Protein AF-A0A973GUH2-F1 (afdb_monomer_lite)

Foldseek 3Di:
DLLVCLLVVDDALVSSLVSQLVVDDVSVVSSVSNNVVRCVVCDPVRDPPVCCVPDPPNVVVVVVVVVVVCVVVPPDPDDPPDVVPPPPPPPD

pLDDT: mean 87.57, std 17.95, range [42.78, 98.44]

Radius of gyration: 18.82 Å; chains: 1; bounding box: 33×36×60 Å

Structure (mmCIF, N/CA/C/O backbone):
data_AF-A0A973GUH2-F1
#
_entry.id   AF-A0A973GUH2-F1
#
loop_
_atom_site.group_PDB
_atom_site.id
_atom_site.type_symbol
_atom_site.label_atom_id
_atom_site.label_alt_id
_atom_site.label_comp_id
_atom_site.label_asym_id
_atom_site.label_entity_id
_atom_site.label_seq_id
_atom_site.pdbx_PDB_ins_code
_atom_site.Cartn_x
_atom_site.Cartn_y
_atom_site.Cartn_z
_atom_site.occupancy
_atom_site.B_iso_or_equiv
_atom_site.auth_seq_id
_atom_site.auth_comp_id
_atom_site.auth_asym_id
_atom_site.auth_atom_id
_atom_site.pdbx_PDB_model_num
ATOM 1 N N . PRO A 1 1 ? -8.601 2.825 -14.216 1.00 91.94 1 PRO A N 1
ATOM 2 C CA . PRO A 1 1 ? -8.289 1.525 -14.872 1.00 91.94 1 PRO A CA 1
ATOM 3 C C . PRO A 1 1 ? -6.934 0.947 -14.452 1.00 91.94 1 PRO A C 1
ATOM 5 O O . PRO A 1 1 ? -6.883 -0.193 -14.009 1.00 91.94 1 PRO A O 1
ATOM 8 N N . THR A 1 2 ? -5.865 1.746 -14.530 1.00 95.25 2 THR A N 1
ATOM 9 C CA . THR A 1 2 ? -4.488 1.307 -14.248 1.00 95.25 2 THR A CA 1
ATOM 10 C C . THR A 1 2 ? -4.301 0.737 -12.842 1.00 95.25 2 THR A C 1
ATOM 12 O O . THR A 1 2 ? -3.735 -0.337 -12.710 1.00 95.25 2 THR A O 1
ATOM 15 N N . ALA A 1 3 ? -4.853 1.377 -11.805 1.00 96.69 3 ALA A N 1
ATOM 16 C CA . ALA A 1 3 ? -4.747 0.877 -10.429 1.00 96.69 3 ALA A CA 1
ATOM 17 C C . ALA A 1 3 ? -5.425 -0.491 -10.218 1.00 96.69 3 ALA A C 1
ATOM 19 O O . ALA A 1 3 ? -4.882 -1.378 -9.568 1.00 96.69 3 ALA A O 1
ATOM 20 N N . ILE A 1 4 ? -6.600 -0.689 -10.826 1.00 97.25 4 ILE A N 1
ATOM 21 C CA . ILE A 1 4 ? -7.315 -1.973 -10.778 1.00 97.25 4 ILE A CA 1
ATOM 22 C C . ILE A 1 4 ? -6.502 -3.046 -11.503 1.00 97.25 4 ILE A C 1
ATOM 24 O O . ILE A 1 4 ? -6.341 -4.147 -10.988 1.00 97.25 4 ILE A O 1
ATOM 28 N N . TYR A 1 5 ? -5.957 -2.721 -12.678 1.00 97.50 5 TYR A N 1
ATOM 29 C CA . TYR A 1 5 ? -5.116 -3.645 -13.431 1.00 97.50 5 TYR A CA 1
ATOM 30 C C . TYR A 1 5 ? -3.842 -4.016 -12.662 1.00 97.50 5 TYR A C 1
ATOM 32 O O . TYR A 1 5 ? -3.503 -5.193 -12.598 1.00 97.50 5 TYR A O 1
ATOM 40 N N . ALA A 1 6 ? -3.172 -3.045 -12.035 1.00 96.69 6 ALA A N 1
ATOM 41 C CA . ALA A 1 6 ? -1.987 -3.277 -11.213 1.00 96.69 6 ALA A CA 1
ATOM 42 C C . ALA A 1 6 ? -2.269 -4.247 -10.057 1.00 96.69 6 ALA A C 1
ATOM 44 O O . ALA A 1 6 ? -1.510 -5.189 -9.837 1.00 96.69 6 ALA A O 1
ATOM 45 N N . PHE A 1 7 ? -3.398 -4.065 -9.368 1.00 97.88 7 PHE A N 1
ATOM 46 C CA . PHE A 1 7 ? -3.841 -4.993 -8.332 1.00 97.88 7 PHE A CA 1
ATOM 47 C C . PHE A 1 7 ? -4.131 -6.393 -8.896 1.00 97.88 7 PHE A C 1
ATOM 49 O O . PHE A 1 7 ? -3.564 -7.366 -8.413 1.00 97.88 7 PHE A O 1
ATOM 56 N N . LEU A 1 8 ? -4.954 -6.502 -9.945 1.00 97.75 8 LEU A N 1
ATOM 57 C CA . LEU A 1 8 ? -5.358 -7.797 -10.514 1.00 97.75 8 LEU A CA 1
ATOM 58 C C . LEU A 1 8 ? -4.212 -8.562 -11.194 1.00 97.75 8 LEU A C 1
ATOM 60 O O . LEU A 1 8 ? -4.294 -9.778 -11.342 1.00 97.75 8 LEU A O 1
ATOM 64 N N . SER A 1 9 ? -3.157 -7.865 -11.617 1.00 97.19 9 SER A N 1
ATOM 65 C CA . SER A 1 9 ? -1.988 -8.463 -12.278 1.00 97.19 9 SER A CA 1
ATOM 66 C C . SER A 1 9 ? -0.933 -8.980 -11.295 1.00 97.19 9 SER A C 1
ATOM 68 O O . SER A 1 9 ? 0.128 -9.434 -11.721 1.00 97.19 9 SER A O 1
ATOM 70 N N . THR A 1 10 ? -1.184 -8.889 -9.987 1.00 97.12 10 THR A N 1
ATOM 71 C CA . THR A 1 10 ? -0.233 -9.265 -8.931 1.00 97.12 10 THR A CA 1
ATOM 72 C C . THR A 1 10 ? -0.911 -10.114 -7.852 1.00 97.12 10 THR A C 1
ATOM 74 O O . THR A 1 10 ? -2.134 -10.198 -7.798 1.00 97.12 10 THR A O 1
ATOM 77 N N . GLY A 1 11 ? -0.115 -10.793 -7.016 1.00 96.19 11 GLY A N 1
ATOM 78 C CA . GLY A 1 11 ? -0.616 -11.750 -6.016 1.00 96.19 11 GLY A CA 1
ATOM 79 C C . GLY A 1 11 ? -0.502 -11.302 -4.556 1.00 96.19 11 GLY A C 1
ATOM 80 O O . GLY A 1 11 ? -0.937 -12.027 -3.667 1.00 96.19 11 GLY A O 1
ATOM 81 N N . ASP A 1 12 ? 0.101 -10.141 -4.297 1.00 98.12 12 ASP A N 1
ATOM 82 C CA . ASP A 1 12 ? 0.314 -9.612 -2.950 1.00 98.12 12 ASP A CA 1
ATOM 83 C C . ASP A 1 12 ? 0.418 -8.079 -2.951 1.00 98.12 12 ASP A C 1
ATOM 85 O O . ASP A 1 12 ? 0.623 -7.447 -3.992 1.00 98.12 12 ASP A O 1
ATOM 89 N N . PHE A 1 13 ? 0.288 -7.472 -1.766 1.00 98.31 13 PHE A N 1
ATOM 90 C CA . PHE A 1 13 ? 0.291 -6.018 -1.595 1.00 98.31 13 PHE A CA 1
ATOM 91 C C . PHE A 1 13 ? 1.569 -5.362 -2.123 1.00 98.31 13 PHE A C 1
ATOM 93 O O . PHE A 1 13 ? 1.514 -4.348 -2.823 1.00 98.31 13 PHE A O 1
ATOM 100 N N . LYS A 1 14 ? 2.730 -5.927 -1.774 1.00 98.12 14 LYS A N 1
ATOM 101 C CA . LYS A 1 14 ? 4.029 -5.345 -2.109 1.00 98.12 14 LYS A C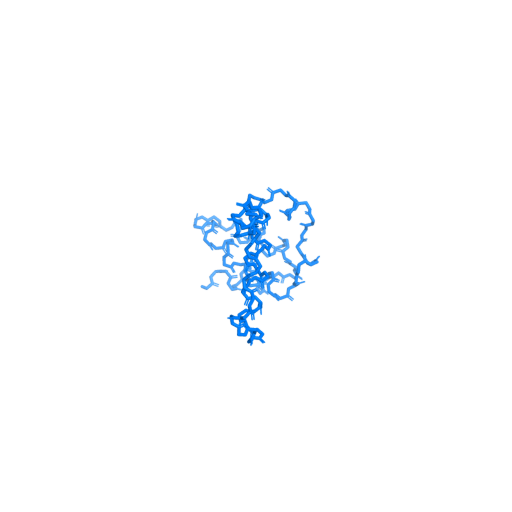A 1
ATOM 102 C C . LYS A 1 14 ? 4.222 -5.349 -3.617 1.00 98.12 14 LYS A C 1
ATOM 104 O O . LYS A 1 14 ? 4.585 -4.316 -4.179 1.00 98.12 14 LYS A O 1
ATOM 109 N N . SER A 1 15 ? 3.937 -6.475 -4.264 1.00 98.31 15 SER A N 1
ATOM 110 C CA . SER A 1 15 ? 4.017 -6.588 -5.719 1.00 98.31 15 SER A CA 1
ATOM 111 C C . SER A 1 15 ? 3.047 -5.631 -6.412 1.00 98.31 15 SER A C 1
ATOM 113 O O . SER A 1 15 ? 3.462 -4.946 -7.345 1.00 98.31 15 SER A O 1
ATOM 115 N N . ALA A 1 16 ? 1.805 -5.503 -5.928 1.00 98.25 16 ALA A N 1
ATOM 116 C CA . ALA A 1 16 ? 0.806 -4.590 -6.493 1.00 98.25 16 ALA A CA 1
ATOM 117 C C . ALA A 1 16 ? 1.276 -3.128 -6.484 1.00 98.25 16 ALA A C 1
ATOM 119 O O . ALA A 1 16 ? 1.225 -2.443 -7.508 1.00 98.25 16 ALA A O 1
ATOM 120 N N . VAL A 1 17 ? 1.766 -2.653 -5.335 1.00 97.88 17 VAL A N 1
ATOM 121 C CA . VAL A 1 17 ? 2.221 -1.265 -5.170 1.00 97.88 17 VAL A CA 1
ATOM 122 C C . VAL A 1 17 ? 3.506 -1.005 -5.956 1.00 97.88 17 VAL A C 1
ATOM 124 O O . VAL A 1 17 ? 3.585 0.010 -6.644 1.00 97.88 17 VAL A O 1
ATOM 127 N N . ILE A 1 18 ? 4.484 -1.923 -5.927 1.00 98.00 18 ILE A N 1
ATOM 128 C CA . ILE A 1 18 ? 5.716 -1.793 -6.728 1.00 98.00 18 ILE A CA 1
ATOM 129 C C . ILE A 1 18 ? 5.381 -1.743 -8.217 1.00 98.00 18 ILE A C 1
ATOM 131 O O . ILE A 1 18 ? 5.922 -0.903 -8.937 1.00 98.00 18 ILE A O 1
ATOM 135 N N . TYR A 1 19 ? 4.480 -2.611 -8.678 1.00 97.81 19 TYR A N 1
ATOM 136 C CA . TYR A 1 19 ? 4.044 -2.620 -10.067 1.00 97.81 19 TYR A CA 1
ATOM 137 C C . TYR A 1 19 ? 3.400 -1.284 -10.441 1.00 97.81 19 TYR A C 1
ATOM 139 O O . TYR A 1 19 ? 3.820 -0.662 -11.411 1.00 97.81 19 TYR A O 1
ATOM 147 N N . ALA A 1 20 ? 2.456 -0.800 -9.627 1.00 97.69 20 ALA A N 1
ATOM 148 C CA . ALA A 1 20 ? 1.771 0.472 -9.837 1.00 97.69 20 ALA A CA 1
ATOM 149 C C . ALA A 1 20 ? 2.730 1.665 -9.975 1.00 97.69 20 ALA A C 1
ATOM 151 O O . ALA A 1 20 ? 2.597 2.434 -10.926 1.00 97.69 20 ALA A O 1
ATOM 152 N N . VAL A 1 21 ? 3.712 1.807 -9.076 1.00 96.69 21 VAL A N 1
ATOM 153 C CA . VAL A 1 21 ? 4.653 2.944 -9.128 1.00 96.69 21 VAL A CA 1
ATOM 154 C C . VAL A 1 21 ? 5.674 2.817 -10.261 1.00 96.69 21 VAL A C 1
ATOM 156 O O . VAL A 1 21 ? 6.140 3.824 -10.788 1.00 96.69 21 VAL A O 1
ATOM 159 N N . SER A 1 22 ? 5.985 1.588 -10.685 1.00 96.62 22 SER A N 1
ATOM 160 C CA . SER A 1 22 ? 6.925 1.325 -11.785 1.00 96.62 22 SER A CA 1
ATOM 161 C C . SER A 1 22 ? 6.365 1.703 -13.162 1.00 96.62 22 SER A C 1
ATOM 163 O O . SER A 1 22 ? 7.138 1.851 -14.106 1.00 96.62 22 SER A O 1
ATOM 165 N N . LEU A 1 23 ? 5.044 1.881 -13.296 1.00 92.94 23 LEU A N 1
ATOM 166 C CA . LEU A 1 23 ? 4.405 2.325 -14.543 1.00 92.94 23 LEU A CA 1
ATOM 167 C C . LEU A 1 23 ? 4.697 3.800 -14.879 1.00 92.94 23 LEU A C 1
ATOM 169 O O . LEU A 1 23 ? 4.521 4.205 -16.028 1.00 92.94 23 LEU A O 1
ATOM 173 N N . GLY A 1 24 ? 5.162 4.589 -13.905 1.00 90.12 24 GLY A N 1
ATOM 174 C CA . GLY A 1 24 ? 5.455 6.011 -14.078 1.00 90.12 24 GLY A CA 1
ATOM 175 C C . GLY A 1 24 ? 4.210 6.883 -14.284 1.00 90.12 24 GLY A C 1
ATOM 176 O O . GLY A 1 24 ? 3.077 6.462 -14.051 1.00 90.12 24 GLY A O 1
ATOM 177 N N . GLY A 1 25 ? 4.431 8.131 -14.707 1.00 91.56 25 GLY A N 1
ATOM 178 C CA . GLY A 1 25 ? 3.369 9.132 -14.829 1.00 91.56 25 GLY A CA 1
ATOM 179 C C . GLY A 1 25 ? 2.872 9.594 -13.458 1.00 91.56 25 GLY A C 1
ATOM 180 O O . GLY A 1 25 ? 3.663 10.051 -12.640 1.00 91.56 25 GLY A O 1
ATOM 181 N N . ASP A 1 26 ? 1.571 9.453 -13.218 1.00 94.00 26 ASP A N 1
ATOM 182 C CA . ASP A 1 26 ? 0.877 9.798 -11.966 1.00 94.00 26 ASP A CA 1
ATOM 183 C C . ASP A 1 26 ? 0.993 8.649 -10.941 1.00 94.00 26 ASP A C 1
ATOM 185 O O . ASP A 1 26 ? 0.020 7.996 -10.546 1.00 94.00 26 ASP A O 1
ATOM 189 N N . ALA A 1 27 ? 2.243 8.296 -10.628 1.00 94.38 27 ALA A N 1
ATOM 190 C CA . ALA A 1 27 ? 2.597 7.096 -9.873 1.00 94.38 27 ALA A CA 1
ATOM 191 C C . ALA A 1 27 ? 2.125 7.147 -8.412 1.00 94.38 27 ALA A C 1
ATOM 193 O O . ALA A 1 27 ? 1.782 6.109 -7.845 1.00 94.38 27 ALA A O 1
ATOM 194 N N . ASP A 1 28 ? 2.082 8.334 -7.813 1.00 95.81 28 ASP A N 1
ATOM 195 C CA . ASP A 1 28 ? 1.549 8.586 -6.474 1.00 95.81 28 ASP A CA 1
ATOM 196 C C . ASP A 1 28 ? 0.044 8.309 -6.417 1.00 95.81 28 ASP A C 1
ATOM 198 O O . ASP A 1 28 ? -0.399 7.508 -5.588 1.00 95.81 28 ASP A O 1
ATOM 202 N N . THR A 1 29 ? -0.737 8.862 -7.346 1.00 96.19 29 THR A N 1
ATOM 203 C CA . THR A 1 29 ? -2.189 8.641 -7.396 1.00 96.19 29 THR A CA 1
ATOM 204 C C . THR A 1 29 ? -2.522 7.182 -7.717 1.00 96.19 29 THR A C 1
ATOM 206 O O . THR A 1 29 ? -3.358 6.560 -7.050 1.00 96.19 29 THR A O 1
ATOM 209 N N . ILE A 1 30 ? -1.844 6.583 -8.705 1.00 97.25 30 ILE A N 1
ATOM 210 C CA . ILE A 1 30 ? -2.049 5.172 -9.075 1.00 97.25 30 ILE A CA 1
ATOM 211 C C . ILE A 1 30 ? -1.611 4.247 -7.933 1.00 97.25 30 ILE A C 1
ATOM 213 O O . ILE A 1 30 ? -2.325 3.289 -7.619 1.00 97.25 30 ILE A O 1
ATOM 217 N N . GLY A 1 31 ? -0.480 4.537 -7.290 1.00 97.62 31 GLY A N 1
ATOM 218 C CA . GLY A 1 31 ? 0.029 3.800 -6.137 1.00 97.62 31 GLY A CA 1
ATOM 219 C C . GLY A 1 31 ? -0.928 3.861 -4.950 1.00 97.62 31 GLY A C 1
ATOM 220 O O . GLY A 1 31 ? -1.245 2.818 -4.379 1.00 97.62 31 GLY A O 1
ATOM 221 N N . ALA A 1 32 ? -1.470 5.041 -4.637 1.00 97.62 32 ALA A N 1
ATOM 222 C CA . ALA A 1 32 ? -2.442 5.227 -3.561 1.00 97.62 32 ALA A CA 1
ATOM 223 C C . ALA A 1 32 ? -3.738 4.440 -3.811 1.00 97.62 32 ALA A C 1
ATOM 225 O O . ALA A 1 32 ? -4.195 3.702 -2.935 1.00 97.62 32 ALA A O 1
ATOM 226 N N . MET A 1 33 ? -4.306 4.525 -5.020 1.00 98.25 33 MET A N 1
ATOM 227 C CA . MET A 1 33 ? -5.501 3.751 -5.380 1.00 98.25 33 MET A CA 1
ATOM 228 C C . MET A 1 33 ? -5.240 2.239 -5.352 1.00 98.25 33 MET A C 1
ATOM 230 O O . MET A 1 33 ? -6.062 1.480 -4.839 1.00 98.25 33 MET A O 1
ATOM 234 N N . THR A 1 34 ? -4.093 1.793 -5.874 1.00 98.44 34 THR A N 1
ATOM 235 C CA . THR A 1 34 ? -3.711 0.369 -5.874 1.00 98.44 34 THR A CA 1
ATOM 236 C C . THR A 1 34 ? -3.516 -0.138 -4.448 1.00 98.44 34 THR A C 1
ATOM 238 O O . THR A 1 34 ? -4.046 -1.189 -4.094 1.00 98.44 34 THR A O 1
ATOM 241 N N . GLY A 1 35 ? -2.814 0.630 -3.611 1.00 97.88 35 GLY A N 1
ATOM 242 C CA . GLY A 1 35 ? -2.576 0.318 -2.205 1.00 97.88 35 GLY A CA 1
ATOM 243 C C . GLY A 1 35 ? -3.865 0.262 -1.388 1.00 97.88 35 GLY A C 1
ATOM 244 O O . GLY A 1 35 ? -4.016 -0.639 -0.571 1.00 97.88 35 GLY A O 1
ATOM 245 N N . ALA A 1 36 ? -4.834 1.146 -1.643 1.00 97.94 36 ALA A N 1
ATOM 246 C CA . ALA A 1 36 ? -6.135 1.091 -0.976 1.00 97.94 36 ALA A CA 1
ATOM 247 C C . ALA A 1 36 ? -6.886 -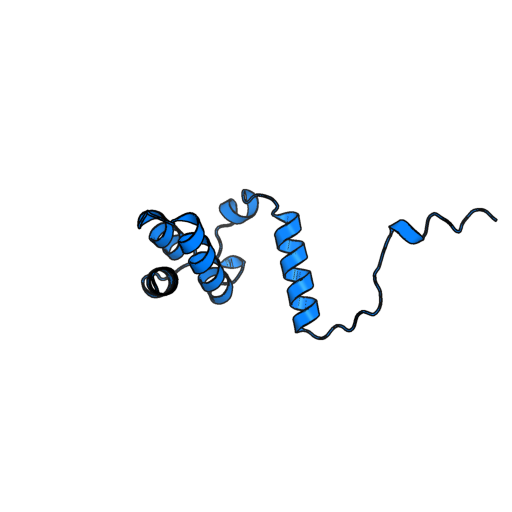0.218 -1.285 1.00 97.94 36 ALA A C 1
ATOM 249 O O . ALA A 1 36 ? -7.385 -0.878 -0.373 1.00 97.94 36 ALA A O 1
ATOM 250 N N . ILE A 1 37 ? -6.923 -0.627 -2.559 1.00 98.12 37 ILE A N 1
ATOM 251 C CA . ILE A 1 37 ? -7.584 -1.870 -2.991 1.00 98.12 37 ILE A CA 1
ATOM 252 C C . ILE A 1 37 ? -6.846 -3.093 -2.432 1.00 98.12 37 ILE A C 1
ATOM 254 O O . ILE A 1 37 ? -7.456 -3.965 -1.812 1.00 98.12 37 ILE A O 1
ATOM 258 N N . ALA A 1 38 ? -5.525 -3.139 -2.612 1.00 98.25 38 ALA A N 1
ATOM 259 C CA . ALA A 1 38 ? -4.695 -4.241 -2.148 1.00 98.25 38 ALA A CA 1
ATOM 260 C C . ALA A 1 38 ? -4.729 -4.367 -0.618 1.00 98.25 38 ALA A C 1
ATOM 262 O O . ALA A 1 38 ? -4.850 -5.471 -0.098 1.00 98.25 38 ALA A O 1
ATOM 263 N N . GLY A 1 39 ? -4.676 -3.250 0.110 1.00 97.56 39 GLY A N 1
ATOM 264 C CA . GLY A 1 39 ? -4.736 -3.224 1.572 1.00 97.56 39 GLY A CA 1
ATOM 265 C C . GLY A 1 39 ? -6.083 -3.699 2.112 1.00 97.56 39 GLY A C 1
ATOM 266 O O . GLY A 1 39 ? -6.122 -4.433 3.098 1.00 97.56 39 GLY A O 1
ATOM 267 N N . ALA A 1 40 ? -7.184 -3.361 1.435 1.00 97.06 40 ALA A N 1
ATOM 268 C CA . ALA A 1 40 ? -8.502 -3.885 1.780 1.00 97.06 40 ALA A CA 1
ATOM 269 C C . ALA A 1 40 ? -8.620 -5.402 1.529 1.00 97.06 40 ALA A C 1
ATOM 271 O O . ALA A 1 40 ? -9.294 -6.090 2.291 1.00 97.06 40 ALA A O 1
ATOM 272 N N . CYS A 1 41 ? -7.966 -5.925 0.485 1.00 98.00 41 CYS A N 1
ATOM 273 C CA . CYS A 1 41 ? -8.030 -7.343 0.119 1.00 98.00 41 CYS A CA 1
ATOM 274 C C . CYS A 1 41 ? -7.096 -8.233 0.955 1.00 98.00 41 CYS A C 1
ATOM 276 O O . CYS A 1 41 ? -7.495 -9.313 1.385 1.00 98.00 41 CYS A O 1
ATOM 278 N N . TYR A 1 42 ? -5.852 -7.802 1.168 1.00 97.62 42 TYR A N 1
ATOM 279 C CA . TYR A 1 42 ? -4.821 -8.587 1.857 1.00 97.62 42 TYR A CA 1
ATOM 280 C C . TYR A 1 42 ? -4.757 -8.310 3.366 1.00 97.62 42 TYR A C 1
ATOM 282 O O . TYR A 1 42 ? -4.093 -9.039 4.102 1.00 97.62 42 TYR A O 1
ATOM 290 N N . GLY A 1 43 ? -5.457 -7.275 3.840 1.00 96.44 43 GLY A N 1
ATOM 291 C CA . GLY A 1 43 ? -5.460 -6.868 5.240 1.00 96.44 43 GLY A CA 1
ATOM 292 C C . GLY A 1 43 ? -4.138 -6.243 5.695 1.00 96.44 43 GLY A C 1
ATOM 293 O O . GLY A 1 43 ? -3.158 -6.166 4.954 1.00 96.44 43 GLY A O 1
ATOM 294 N N . ILE A 1 44 ? -4.108 -5.795 6.954 1.00 96.25 44 ILE A N 1
ATOM 295 C CA . ILE A 1 44 ? -2.948 -5.102 7.538 1.00 96.25 44 ILE A CA 1
ATOM 296 C C . ILE A 1 44 ? -1.694 -5.988 7.596 1.00 96.25 44 ILE A C 1
ATOM 298 O O . ILE A 1 44 ? -0.586 -5.498 7.383 1.00 96.25 44 ILE A O 1
ATOM 302 N N . GLU A 1 45 ? -1.872 -7.293 7.814 1.00 96.19 45 GLU A N 1
ATOM 303 C CA . GLU A 1 45 ? -0.780 -8.275 7.852 1.00 96.19 45 GLU A CA 1
ATOM 304 C C . GLU A 1 45 ? -0.190 -8.557 6.464 1.00 96.19 45 GLU A C 1
ATOM 306 O O . GLU A 1 45 ? 0.961 -8.972 6.356 1.00 96.19 45 GLU A O 1
ATOM 311 N N . GLY A 1 46 ? -0.941 -8.279 5.393 1.00 96.44 46 GLY A N 1
ATOM 312 C CA . GLY A 1 46 ? -0.438 -8.351 4.022 1.00 96.44 46 GLY A CA 1
ATOM 313 C C . GLY A 1 46 ? 0.498 -7.197 3.652 1.00 96.44 46 GLY A C 1
ATOM 314 O O . GLY A 1 46 ? 1.210 -7.286 2.652 1.00 96.44 46 GLY A O 1
ATOM 315 N N . ILE A 1 47 ? 0.522 -6.117 4.442 1.00 97.75 47 ILE A N 1
ATOM 316 C CA . ILE A 1 47 ? 1.390 -4.960 4.207 1.00 97.75 47 ILE A CA 1
ATOM 317 C C . ILE A 1 47 ? 2.745 -5.195 4.892 1.00 97.75 47 ILE A C 1
ATOM 319 O O . ILE A 1 47 ? 2.771 -5.422 6.111 1.00 97.75 47 ILE A O 1
ATOM 323 N N . PRO A 1 48 ? 3.878 -5.067 4.167 1.00 97.94 48 PRO A N 1
ATOM 324 C CA . PRO A 1 48 ? 5.209 -5.194 4.754 1.00 97.94 48 PRO A CA 1
ATOM 325 C C . PRO A 1 48 ? 5.359 -4.343 6.021 1.00 97.94 48 PRO A C 1
ATOM 327 O O . PRO A 1 48 ? 5.108 -3.137 5.990 1.00 97.94 48 PRO A O 1
ATOM 330 N N . SER A 1 49 ? 5.783 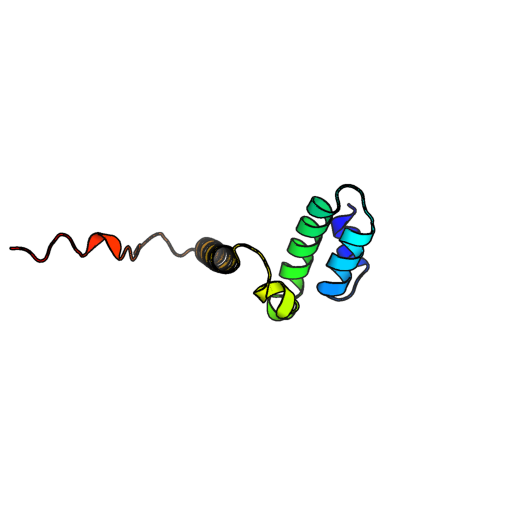-4.956 7.130 1.00 96.31 49 SER A N 1
ATOM 331 C CA . SER A 1 49 ? 5.909 -4.278 8.432 1.00 96.31 49 SER A CA 1
ATOM 332 C C . SER A 1 49 ? 6.794 -3.039 8.352 1.00 96.31 49 SER A C 1
ATOM 334 O O . SER A 1 49 ? 6.400 -1.979 8.822 1.00 96.31 49 SER A O 1
ATOM 336 N N . GLN A 1 50 ? 7.920 -3.141 7.641 1.00 97.38 50 GLN A N 1
ATOM 337 C CA . GLN A 1 50 ? 8.824 -2.019 7.409 1.00 97.38 50 GLN A CA 1
ATOM 338 C C . GLN A 1 50 ? 8.105 -0.821 6.775 1.00 97.38 50 GLN A C 1
ATOM 340 O O . GLN A 1 50 ? 8.325 0.305 7.192 1.00 97.38 50 GLN A O 1
ATOM 345 N N . TRP A 1 51 ? 7.213 -1.042 5.803 1.00 97.12 51 TRP A N 1
ATOM 346 C CA . TRP A 1 51 ? 6.476 0.052 5.162 1.00 97.12 51 TRP A CA 1
ATOM 347 C C . TRP A 1 51 ? 5.452 0.678 6.105 1.00 97.12 51 TRP A C 1
ATOM 349 O O . TRP A 1 51 ? 5.281 1.893 6.096 1.00 97.12 51 TRP A O 1
ATOM 359 N N . ARG A 1 52 ? 4.802 -0.137 6.945 1.00 95.38 52 ARG A N 1
ATOM 360 C CA . ARG A 1 52 ? 3.888 0.357 7.986 1.00 95.38 52 ARG A CA 1
ATOM 361 C C . ARG A 1 52 ? 4.617 1.175 9.046 1.00 95.38 52 ARG A C 1
ATOM 363 O O . ARG A 1 52 ? 4.044 2.115 9.573 1.00 95.38 52 ARG A O 1
ATOM 370 N N . GLU A 1 53 ? 5.857 0.821 9.360 1.00 96.00 53 GLU A N 1
ATOM 371 C CA . GLU A 1 53 ? 6.671 1.512 10.362 1.00 96.00 53 GLU A CA 1
ATOM 372 C C . GLU A 1 53 ? 7.279 2.818 9.845 1.00 96.00 53 GLU A C 1
ATOM 374 O O . GLU A 1 53 ? 7.483 3.735 10.633 1.00 96.00 53 GLU A O 1
ATOM 379 N N . THR A 1 54 ? 7.544 2.922 8.540 1.00 96.69 54 THR A N 1
ATOM 380 C CA . THR A 1 54 ? 8.193 4.100 7.942 1.00 96.69 54 THR A CA 1
ATOM 381 C C . THR A 1 54 ? 7.228 5.081 7.281 1.00 96.69 54 THR A C 1
ATOM 383 O O . THR A 1 54 ? 7.673 6.124 6.808 1.00 96.69 54 THR A O 1
ATOM 386 N N . VAL A 1 55 ? 5.937 4.748 7.169 1.00 96.12 55 VAL A N 1
ATOM 387 C CA . VAL A 1 55 ? 4.952 5.638 6.539 1.00 96.12 55 VAL A CA 1
ATOM 388 C C . VAL A 1 55 ? 4.741 6.893 7.387 1.00 96.12 55 VAL A C 1
ATOM 390 O O . VAL A 1 55 ? 4.619 6.828 8.610 1.00 96.12 55 VAL A O 1
ATOM 393 N N . GLU A 1 56 ? 4.685 8.047 6.728 1.00 97.62 56 GLU A N 1
ATOM 394 C CA . GLU A 1 56 ? 4.405 9.315 7.393 1.00 97.62 56 GLU A CA 1
ATOM 395 C C . GLU A 1 56 ? 3.014 9.292 8.046 1.00 97.62 56 GLU A C 1
ATOM 397 O O . GLU A 1 56 ? 2.057 8.749 7.488 1.00 97.62 56 GLU A O 1
ATOM 402 N N . ASN A 1 57 ? 2.890 9.909 9.225 1.00 97.00 57 ASN A N 1
ATOM 403 C CA . ASN A 1 57 ? 1.630 10.028 9.964 1.00 97.00 57 ASN A CA 1
ATOM 404 C C . ASN A 1 57 ? 0.965 8.679 10.286 1.00 97.00 57 ASN A C 1
ATOM 406 O O . ASN A 1 57 ? -0.263 8.598 10.389 1.00 97.00 57 ASN A O 1
ATOM 410 N N . ARG A 1 58 ? 1.760 7.619 10.476 1.00 95.81 58 ARG A N 1
ATOM 411 C CA . ARG A 1 58 ? 1.292 6.271 10.819 1.00 95.81 58 ARG A CA 1
ATOM 412 C C . ARG A 1 58 ? 0.244 6.271 11.933 1.00 95.81 58 ARG A C 1
ATOM 414 O O . ARG A 1 58 ? -0.832 5.700 11.755 1.00 95.81 58 ARG A O 1
ATOM 421 N N . GLU A 1 59 ? 0.526 6.913 13.065 1.00 96.44 59 GLU A N 1
ATOM 422 C CA . GLU A 1 59 ? -0.368 6.920 14.230 1.00 96.44 59 GLU A CA 1
ATOM 423 C C . GLU A 1 59 ? -1.721 7.550 13.886 1.00 96.44 59 GLU A C 1
ATOM 425 O O . GLU A 1 59 ? -2.770 7.055 14.302 1.00 96.44 59 GLU A O 1
ATOM 430 N N . TYR A 1 60 ? -1.706 8.625 13.096 1.00 97.44 60 TYR A N 1
ATOM 431 C CA . TYR A 1 60 ? -2.919 9.278 12.619 1.00 97.44 60 TYR A CA 1
ATOM 432 C C . TYR A 1 60 ? -3.707 8.373 11.665 1.00 97.44 60 TYR A C 1
ATOM 434 O O . TYR A 1 60 ? -4.921 8.237 11.826 1.00 97.44 60 TYR A O 1
ATOM 442 N N . LEU A 1 61 ? -3.037 7.712 10.715 1.00 96.50 61 LEU A N 1
ATOM 443 C CA . LEU A 1 61 ? -3.671 6.779 9.777 1.00 96.50 61 LEU A CA 1
ATOM 444 C C . LEU A 1 61 ? -4.325 5.597 10.507 1.00 96.50 61 LEU A C 1
ATOM 446 O O . LEU A 1 61 ? -5.469 5.246 10.212 1.00 96.50 61 LEU A O 1
ATOM 450 N N . GLU A 1 62 ? -3.646 5.019 11.500 1.00 95.94 62 GLU A N 1
ATOM 451 C CA . GLU A 1 62 ? -4.191 3.933 12.321 1.00 95.94 62 GLU A CA 1
ATOM 452 C C . GLU A 1 62 ? -5.410 4.390 13.143 1.00 95.94 62 GLU A C 1
ATOM 454 O O . GLU A 1 62 ? -6.412 3.672 13.230 1.00 95.94 62 GLU A O 1
ATOM 459 N N . GLN A 1 63 ? -5.366 5.591 13.728 1.00 96.94 63 GLN A N 1
ATOM 460 C CA . GLN A 1 63 ? -6.512 6.169 14.440 1.00 96.94 63 GLN A CA 1
ATOM 461 C C . GLN A 1 63 ? -7.686 6.453 13.501 1.00 96.94 63 GLN A C 1
ATOM 463 O O . GLN A 1 63 ? -8.837 6.180 13.850 1.00 96.94 63 GLN A O 1
ATOM 468 N N . LEU A 1 64 ? -7.414 6.984 12.309 1.00 96.62 64 LEU A N 1
ATOM 469 C CA . LEU A 1 64 ? -8.434 7.262 11.306 1.00 96.62 64 LEU A CA 1
ATOM 470 C C . LEU A 1 64 ? -9.109 5.969 10.835 1.00 96.62 64 LEU A C 1
ATOM 472 O O . LEU A 1 64 ? -10.337 5.917 10.774 1.00 96.62 64 LEU A O 1
ATOM 476 N N . ALA A 1 65 ? -8.336 4.910 10.583 1.00 95.62 65 ALA A N 1
ATOM 477 C CA . ALA A 1 65 ? -8.870 3.599 10.222 1.00 95.62 65 ALA A CA 1
ATOM 478 C C . ALA A 1 65 ? -9.810 3.041 11.307 1.00 95.62 65 ALA A C 1
ATOM 480 O O . ALA A 1 65 ? -10.907 2.575 10.991 1.00 95.62 65 ALA A O 1
ATOM 481 N N . LYS A 1 66 ? -9.430 3.158 12.589 1.00 96.00 66 LYS A N 1
ATOM 482 C CA . LYS A 1 66 ? -10.286 2.767 13.725 1.00 96.00 66 LYS A CA 1
ATOM 483 C C . LYS A 1 66 ? -11.584 3.579 13.771 1.00 96.00 66 LYS A C 1
ATOM 485 O O . LYS A 1 66 ? -12.656 2.989 13.856 1.00 96.00 66 LYS A O 1
ATOM 490 N N . LYS A 1 67 ? -11.510 4.907 13.625 1.00 96.50 67 LYS A N 1
ATOM 491 C CA . LYS A 1 67 ? -12.696 5.786 13.600 1.00 96.50 67 LYS A CA 1
ATOM 492 C C . LYS A 1 67 ? -13.645 5.444 12.448 1.00 96.50 67 LYS A C 1
ATOM 494 O O . LYS A 1 67 ? -14.856 5.379 12.641 1.00 96.50 67 LYS A O 1
ATOM 499 N N . LEU A 1 68 ? -13.113 5.192 11.250 1.00 95.56 68 LEU A N 1
ATOM 500 C CA . LEU A 1 68 ? -13.919 4.782 10.094 1.00 95.56 68 LEU A CA 1
ATOM 501 C C . LEU A 1 68 ? -14.618 3.437 10.336 1.00 95.56 68 LEU A C 1
ATOM 503 O O . LEU A 1 68 ? -15.785 3.271 9.975 1.00 95.56 68 LEU A O 1
ATOM 507 N N . TRP A 1 69 ? -13.929 2.496 10.983 1.00 94.69 69 TRP A N 1
ATOM 508 C CA . TRP A 1 69 ? -14.511 1.216 11.375 1.00 94.69 69 TRP A CA 1
ATOM 509 C C . TRP A 1 69 ? -15.641 1.370 12.400 1.00 94.69 69 TRP A C 1
ATOM 511 O O . TRP A 1 69 ? -16.687 0.740 12.258 1.00 94.69 69 TRP A O 1
ATOM 521 N N . GLU A 1 70 ? -15.479 2.239 13.398 1.00 95.38 70 GLU A N 1
ATOM 522 C CA . GLU A 1 70 ? -16.518 2.528 14.395 1.00 95.38 70 GLU A CA 1
ATOM 523 C C . GLU A 1 70 ? -17.778 3.124 13.762 1.00 95.38 70 GLU A C 1
ATOM 525 O O . GLU A 1 70 ? -18.889 2.678 14.067 1.00 95.38 70 GLU A O 1
ATOM 530 N N . VAL A 1 71 ? -17.604 4.066 12.827 1.00 95.50 71 VAL A N 1
ATOM 531 C CA . VAL A 1 71 ? -18.708 4.632 12.035 1.00 95.50 71 VAL A CA 1
ATOM 532 C C . VAL A 1 71 ? -19.411 3.532 11.240 1.00 95.50 71 VAL A C 1
ATOM 534 O O . VAL A 1 71 ? -20.641 3.470 11.225 1.00 95.50 71 VAL A O 1
ATOM 537 N N . LYS A 1 72 ? -18.651 2.623 10.616 1.00 92.69 72 LYS A N 1
ATOM 53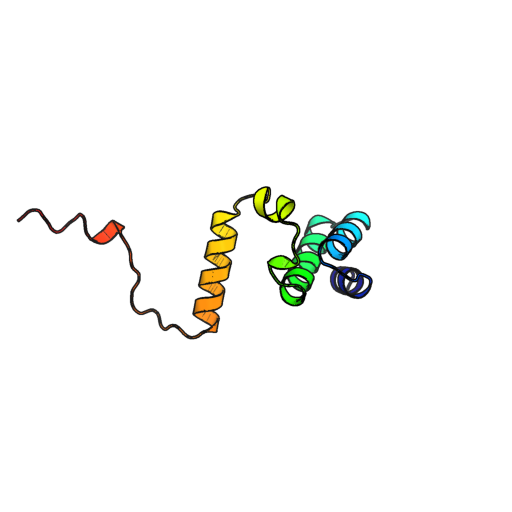8 C CA . LYS A 1 72 ? -19.215 1.489 9.871 1.00 92.69 72 LYS A CA 1
ATOM 539 C C . LYS A 1 72 ? -19.989 0.521 10.770 1.00 92.69 72 LYS A C 1
ATOM 541 O O . LYS A 1 72 ? -21.002 -0.021 10.330 1.00 92.69 72 LYS A O 1
ATOM 546 N N . MET A 1 73 ? -19.526 0.316 12.000 1.00 92.25 73 MET A N 1
ATOM 547 C CA . MET A 1 73 ? -20.139 -0.579 12.984 1.00 92.25 73 MET A CA 1
ATOM 548 C C . MET A 1 73 ? -21.340 0.027 13.717 1.00 92.25 73 MET A C 1
ATOM 550 O O . MET A 1 73 ? -21.936 -0.642 14.557 1.00 92.25 73 MET A O 1
ATOM 554 N N . GLY A 1 74 ? -21.730 1.263 13.395 1.00 80.50 74 GLY A N 1
ATOM 555 C CA . GLY A 1 74 ? -22.924 1.876 13.969 1.00 80.50 74 GLY A CA 1
ATOM 556 C C . GLY A 1 74 ? -22.799 2.150 15.465 1.00 80.50 74 GLY A C 1
ATOM 557 O O . GLY 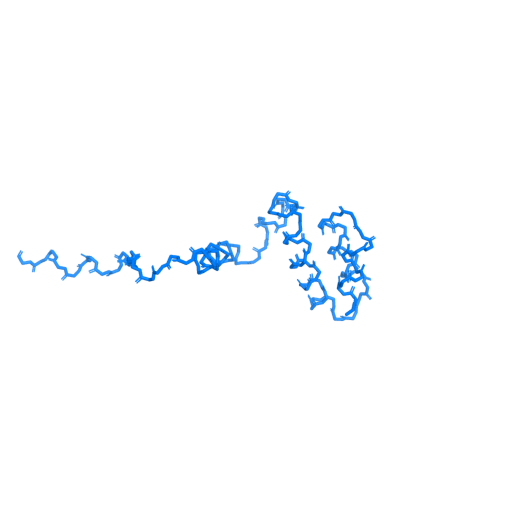A 1 74 ? -23.818 2.199 16.151 1.00 80.50 74 GLY A O 1
ATOM 558 N N . LYS A 1 75 ? -21.576 2.351 15.985 1.00 63.78 75 LYS A N 1
ATOM 559 C CA . LYS A 1 75 ? -21.423 2.987 17.297 1.00 63.78 75 LYS A CA 1
ATOM 560 C C . LYS A 1 75 ? -21.946 4.416 17.165 1.00 63.78 75 LYS A C 1
ATOM 562 O O . LYS A 1 75 ? -21.260 5.302 16.656 1.00 63.78 75 LYS A O 1
ATOM 567 N N . SER A 1 76 ? -23.203 4.605 17.564 1.00 51.97 76 SER A N 1
ATOM 568 C CA . SER A 1 76 ? -23.792 5.913 17.828 1.00 51.97 76 SER A CA 1
ATOM 569 C C . SER A 1 76 ? -22.816 6.727 18.667 1.00 51.97 76 SER A C 1
ATOM 571 O O . SER A 1 76 ? -22.125 6.178 19.524 1.00 51.97 76 SER A O 1
ATOM 573 N N . ARG A 1 77 ? -22.725 8.023 18.372 1.00 56.34 77 ARG A N 1
ATOM 574 C CA . ARG A 1 77 ? -21.915 9.000 19.103 1.00 56.34 77 ARG A CA 1
ATOM 575 C C . ARG A 1 77 ? -22.390 9.115 20.553 1.00 56.34 77 ARG A C 1
ATOM 577 O O . ARG A 1 77 ? -23.003 10.109 20.901 1.00 56.34 77 ARG A O 1
ATOM 584 N N . ASP A 1 78 ? -22.079 8.140 21.384 1.00 54.00 78 ASP A N 1
ATOM 585 C CA . ASP A 1 78 ? -22.232 8.236 22.824 1.00 54.00 78 ASP A CA 1
ATOM 586 C C . ASP A 1 78 ? -20.877 7.881 23.443 1.00 54.00 78 ASP A C 1
ATOM 588 O O . ASP A 1 78 ? -20.288 6.852 23.123 1.00 54.00 78 ASP A O 1
ATOM 592 N N . SER A 1 79 ? -20.384 8.804 24.271 1.00 49.59 79 SER A N 1
ATOM 593 C CA . SER A 1 79 ? -19.063 8.884 24.914 1.00 49.59 79 SER A CA 1
ATOM 594 C C . SER A 1 79 ? -17.873 9.246 24.008 1.00 49.59 79 SER A C 1
ATOM 596 O O . SER A 1 79 ? -17.020 8.421 23.680 1.00 49.59 79 SER A O 1
ATOM 598 N N . VAL A 1 80 ? -17.768 10.539 23.681 1.00 56.25 80 VAL A N 1
ATOM 599 C CA . VAL A 1 80 ? -16.461 11.195 23.528 1.00 56.25 80 VAL A CA 1
ATOM 600 C C . VAL A 1 80 ? -15.781 11.137 24.901 1.00 56.25 80 VAL A C 1
ATOM 602 O O . VAL A 1 80 ? -16.144 11.893 25.799 1.00 56.25 80 VAL A O 1
ATOM 605 N N . ASP A 1 81 ? -14.832 10.220 25.088 1.00 59.31 81 ASP A N 1
ATOM 606 C CA . ASP A 1 81 ? -13.831 10.353 26.150 1.00 59.31 81 ASP A CA 1
ATOM 607 C C . ASP A 1 81 ? -12.858 11.455 25.710 1.00 59.31 81 ASP A C 1
ATOM 609 O O . ASP A 1 81 ? -11.840 11.202 25.066 1.00 59.31 81 ASP A O 1
ATOM 613 N N . ASP A 1 82 ? -13.228 12.704 25.998 1.00 50.81 82 ASP A N 1
ATOM 614 C CA . ASP A 1 82 ? -12.335 13.857 25.927 1.00 50.81 82 ASP A CA 1
ATOM 615 C C . ASP A 1 82 ? -11.612 13.974 27.282 1.00 50.81 82 ASP A C 1
ATOM 617 O O . ASP A 1 82 ? -12.217 14.410 28.270 1.00 50.81 82 ASP A O 1
ATOM 621 N N . PRO A 1 83 ? -10.317 13.622 27.389 1.00 53.19 83 PRO A N 1
ATOM 622 C CA . PRO A 1 83 ? -9.566 13.804 28.631 1.00 53.19 83 PRO A CA 1
ATOM 623 C C . PRO A 1 83 ? -9.296 15.285 28.953 1.00 53.19 83 PRO A C 1
ATOM 625 O O . PRO A 1 83 ? -8.860 15.601 30.057 1.00 53.19 83 PRO A O 1
ATOM 628 N N . VAL A 1 84 ? -9.584 16.213 28.032 1.00 52.94 84 VAL A N 1
ATOM 629 C CA . VAL A 1 84 ? -9.337 17.655 28.214 1.00 52.94 84 VAL A CA 1
ATOM 630 C C . VAL A 1 84 ? -10.433 18.338 29.057 1.00 52.94 84 VAL A C 1
ATOM 632 O O . VAL A 1 84 ? -10.213 19.420 29.595 1.00 52.94 84 VAL A O 1
ATOM 635 N N . GLY A 1 85 ? -11.590 17.696 29.264 1.00 44.84 85 GLY A N 1
ATOM 636 C CA . GLY A 1 85 ? -12.719 18.275 30.010 1.00 44.84 85 GLY A CA 1
ATOM 637 C C . GLY A 1 85 ? -12.744 18.021 31.524 1.00 44.84 85 GLY A C 1
ATOM 638 O O . GLY A 1 85 ? -13.515 18.671 32.227 1.00 44.84 85 GLY A O 1
ATOM 639 N N . LYS A 1 86 ? -11.932 17.098 32.063 1.00 47.81 86 LYS A N 1
ATOM 640 C CA . LYS A 1 86 ? -11.989 16.733 33.498 1.00 47.81 86 LYS A CA 1
ATOM 641 C C . LYS A 1 86 ? -11.098 17.576 34.417 1.00 47.81 86 LYS A C 1
ATOM 643 O O . LYS A 1 86 ? -11.270 17.516 35.626 1.00 47.81 86 LYS A O 1
ATOM 648 N N . ALA A 1 87 ? -10.209 18.409 33.876 1.00 47.88 87 ALA A N 1
ATOM 649 C CA . ALA A 1 87 ? -9.300 19.226 34.688 1.00 47.88 87 ALA A CA 1
ATOM 650 C C . ALA A 1 87 ? -9.921 20.531 35.237 1.00 47.88 87 ALA A C 1
ATOM 652 O O . ALA A 1 87 ? -9.270 21.230 36.005 1.00 47.88 87 ALA A O 1
ATOM 653 N N . ALA A 1 88 ? -11.157 20.885 34.864 1.00 50.22 88 ALA A N 1
ATOM 654 C CA . ALA A 1 88 ? -11.753 22.180 35.218 1.00 50.22 88 ALA A CA 1
ATOM 655 C C . ALA A 1 88 ? -12.747 22.149 36.398 1.00 50.22 88 ALA A C 1
ATOM 657 O O . ALA A 1 88 ? -13.336 23.183 36.701 1.00 50.22 88 ALA A O 1
ATOM 658 N N . LEU A 1 89 ? -12.964 21.004 37.061 1.00 49.19 89 LEU A N 1
ATOM 659 C CA . LEU A 1 89 ? -13.996 20.876 38.108 1.00 49.19 89 LEU A CA 1
ATOM 660 C C . LEU A 1 89 ? -13.512 20.324 39.463 1.00 49.19 89 LEU A C 1
ATOM 662 O O . LEU A 1 89 ? -14.335 20.123 40.347 1.00 49.19 89 LEU A O 1
ATOM 666 N N . GLU A 1 90 ? -12.206 20.172 39.691 1.00 49.22 90 GLU A N 1
ATOM 667 C CA . GLU A 1 90 ? -11.650 19.850 41.023 1.00 49.22 9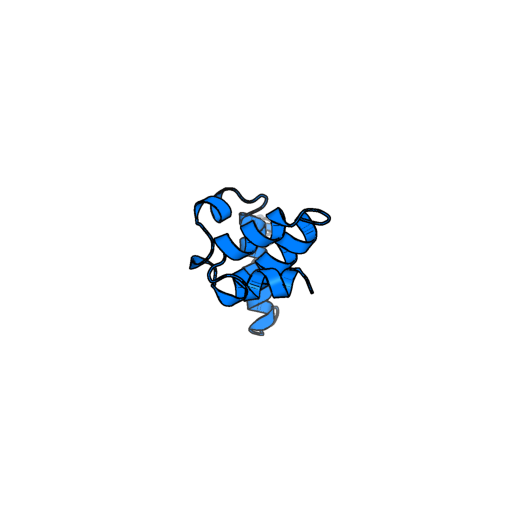0 GLU A CA 1
ATOM 668 C C . GLU A 1 90 ? -10.942 21.062 41.649 1.00 49.22 90 GLU A C 1
ATOM 670 O O . GLU A 1 90 ? -9.767 21.033 42.009 1.00 49.22 90 GLU A O 1
ATOM 675 N N . SER A 1 91 ? -11.655 22.183 41.746 1.00 51.00 91 SER A N 1
ATOM 676 C CA . SER A 1 91 ? -11.262 23.324 42.584 1.00 51.00 91 SER A CA 1
ATOM 677 C C . SER A 1 91 ? -12.503 24.046 43.104 1.00 51.00 91 SER A C 1
ATOM 679 O O . SER A 1 91 ? -12.729 25.218 42.805 1.00 51.00 91 SER A O 1
ATOM 681 N N . GLN A 1 92 ? -13.318 23.318 43.868 1.00 42.78 92 GLN A N 1
ATOM 682 C CA . GLN A 1 92 ? -14.196 23.869 44.901 1.00 42.78 92 GLN A CA 1
ATOM 683 C C . GLN A 1 92 ? -14.113 22.992 46.144 1.00 42.78 92 GLN A C 1
ATOM 685 O O . GLN A 1 92 ? -14.083 21.753 45.977 1.00 42.78 92 GLN A O 1
#

Secondary structure (DSSP, 8-state):
-HHHHHHHT-SSHHHHHHHHHHT-SSHHHHHHHHHHHHHHHHTGGGS-HHHHHHSTTHHHHHHHHHHHHHHHTT--S-----GGGGGGSS--

Sequence (92 aa):
PTAIYAFLSTGDFKSAVIYAVSLGGDADTIGAMTGAIAGACYGIEGIPSQWRETVENREYLEQLAKKLWEVKMGKSRDSVDDPVGKAALESQ